Protein AF-A0A1I7U163-F1 (afdb_monomer)

Radius of gyration: 27.13 Å; Cα contacts (8 Å, |Δi|>4): 64; chains: 1; bounding box: 94×30×41 Å

Secondary structure (DSSP, 8-state):
-------------------------HHHHHHHHHHHHHHHHHHHHHHHHHHHHT-S-HHHHHHHHHTHHHHHHHHHHHHHT--SHHHHHHHHHHHHHHHHHHHHHHHT--

Foldseek 3Di:
DDDDDDDDVPPDDPPPPDDPPPPPDVFNVLQVVLLVLLVVLVVVLVVCLVVQCPDPQVVSNVLSCPCVVVLVVLVCCLVPPDDGNVSSVVSSVSSVVSVVVSVVVVVVRD

Mean predicted aligned error: 11.07 Å

Sequence (110 aa):
MFLSSLLSFLRKPRRHTGSKKKEAWPEIEMLQMERTMFYDVQKKYNDLVQSLMDSPNVRLNQLSMKYHTEAFHIIYIGCTRIQEYDDMVEQRHALNQILERIHEEASHVN

Organism: NCBI:txid1561998

pLDDT: mean 83.71, std 21.21, range [36.28, 98.5]

Solvent-accessible surface area (backbone atoms only — not comparable to full-atom values): 661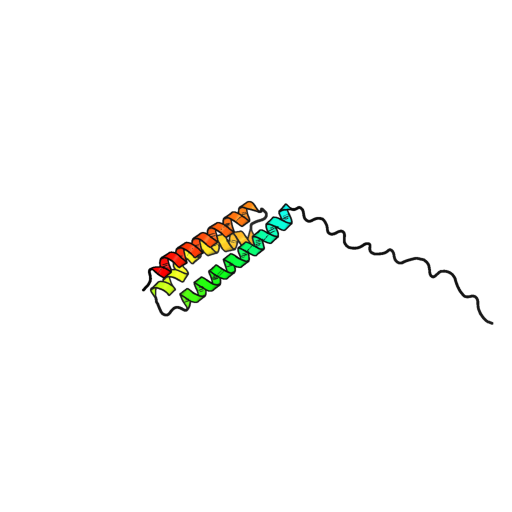8 Å² total; per-residue (Å²): 136,84,86,88,77,91,88,74,97,76,74,72,77,77,73,78,71,70,79,77,72,69,78,67,54,69,66,58,53,49,33,52,52,45,51,51,56,32,51,54,51,51,48,53,48,52,55,49,34,50,57,23,53,72,37,89,48,66,68,45,28,51,54,40,56,73,54,41,71,63,49,47,53,40,50,50,44,59,73,73,70,65,88,52,51,68,63,40,51,50,37,38,51,55,51,49,55,50,50,51,53,50,52,57,56,53,75,71,61,129

Structure (mmCIF, N/CA/C/O backbone):
data_AF-A0A1I7U163-F1
#
_entry.id   AF-A0A1I7U163-F1
#
loop_
_atom_site.group_PDB
_atom_site.id
_atom_site.type_symbol
_atom_site.label_atom_id
_atom_site.label_alt_id
_atom_site.label_comp_id
_atom_site.label_asym_id
_atom_site.label_entity_id
_atom_site.label_seq_id
_atom_site.pd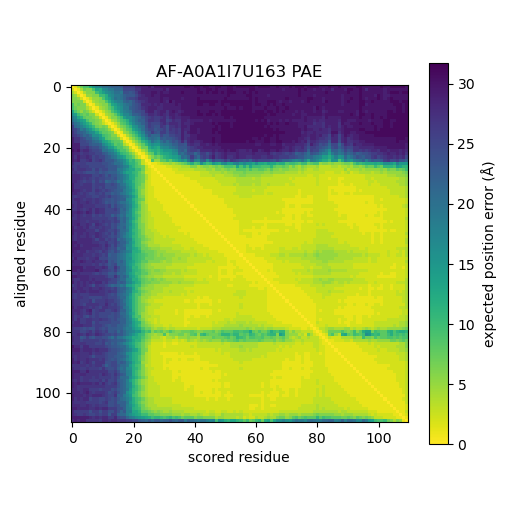bx_PDB_ins_code
_atom_site.Cartn_x
_atom_site.Cartn_y
_atom_site.Cartn_z
_atom_site.occupancy
_atom_site.B_iso_or_equiv
_atom_site.auth_seq_id
_atom_site.auth_comp_id
_atom_site.auth_asym_id
_atom_site.auth_atom_id
_atom_site.pdbx_PDB_model_num
ATOM 1 N N . MET A 1 1 ? 79.545 -21.075 -8.496 1.00 39.81 1 MET A N 1
ATOM 2 C CA . MET A 1 1 ? 79.528 -20.041 -9.557 1.00 39.81 1 MET A CA 1
ATOM 3 C C . MET A 1 1 ? 78.059 -19.723 -9.826 1.00 39.81 1 MET A C 1
ATOM 5 O O . MET A 1 1 ? 77.360 -20.602 -10.295 1.00 39.81 1 MET A O 1
ATOM 9 N N . PHE A 1 2 ? 77.454 -18.759 -9.130 1.00 39.66 2 PHE A N 1
ATOM 10 C CA . PHE A 1 2 ? 77.379 -17.316 -9.432 1.00 39.66 2 PHE A CA 1
ATOM 11 C C . PHE A 1 2 ? 76.733 -16.955 -10.788 1.00 39.66 2 PHE A C 1
ATOM 13 O O . PHE A 1 2 ? 77.360 -17.081 -11.829 1.00 39.66 2 PHE A O 1
ATOM 20 N N . LEU A 1 3 ? 75.488 -16.463 -10.668 1.00 43.84 3 LEU A N 1
ATOM 21 C CA . LEU A 1 3 ? 74.812 -15.355 -11.367 1.00 43.84 3 LEU A CA 1
ATOM 22 C C . LEU A 1 3 ? 74.819 -15.289 -12.906 1.00 43.84 3 LEU A C 1
ATOM 24 O O . LEU A 1 3 ? 75.785 -14.862 -13.524 1.00 43.84 3 LEU A O 1
ATOM 28 N N . SER A 1 4 ? 73.619 -15.398 -13.481 1.00 47.47 4 SER A N 1
ATOM 29 C CA . SER A 1 4 ? 73.098 -14.278 -14.276 1.00 47.47 4 SER A CA 1
ATOM 30 C C . SER A 1 4 ? 71.621 -14.044 -13.951 1.00 47.47 4 SER A C 1
ATOM 32 O O . SER A 1 4 ? 70.783 -14.941 -13.964 1.00 47.47 4 SER A O 1
ATOM 34 N N . SER A 1 5 ? 71.374 -12.812 -13.526 1.00 45.72 5 SER A N 1
ATOM 35 C CA . SER A 1 5 ? 70.105 -12.237 -13.111 1.00 45.72 5 SER A CA 1
ATOM 36 C C . SER A 1 5 ? 69.431 -11.549 -14.302 1.00 45.72 5 SER A C 1
ATOM 38 O O . SER A 1 5 ? 70.091 -11.259 -15.294 1.00 45.72 5 SER A O 1
ATOM 40 N N . LEU A 1 6 ? 68.162 -11.175 -14.108 1.00 47.50 6 LEU A N 1
ATOM 41 C CA . LEU A 1 6 ? 67.448 -10.114 -14.826 1.00 47.50 6 LEU A CA 1
ATOM 42 C C . LEU A 1 6 ? 67.198 -10.339 -16.331 1.00 47.50 6 LEU A C 1
ATOM 44 O O . LEU A 1 6 ? 68.061 -10.088 -17.160 1.00 47.50 6 LEU A O 1
ATOM 48 N N . LEU A 1 7 ? 65.948 -10.673 -16.682 1.00 51.16 7 LEU A N 1
ATOM 49 C CA . LEU A 1 7 ? 65.073 -9.879 -17.574 1.00 51.16 7 LEU A CA 1
ATOM 50 C C . LEU A 1 7 ? 63.903 -10.734 -18.093 1.00 51.16 7 LEU A C 1
ATOM 52 O O . LEU A 1 7 ? 63.897 -11.200 -19.229 1.00 51.16 7 LEU A O 1
ATOM 56 N N . SER A 1 8 ? 62.860 -10.918 -17.279 1.00 44.12 8 SER A N 1
ATOM 57 C CA . SER A 1 8 ? 61.484 -11.073 -17.809 1.00 44.12 8 SER A CA 1
ATOM 58 C C . SER A 1 8 ? 60.386 -10.687 -16.807 1.00 44.12 8 SER A C 1
ATOM 60 O O . SER A 1 8 ? 59.217 -11.021 -16.989 1.00 44.12 8 SER A O 1
ATOM 62 N N . PHE A 1 9 ? 60.726 -9.886 -15.790 1.00 48.72 9 PHE A N 1
ATOM 63 C CA . PHE A 1 9 ? 59.765 -9.044 -15.075 1.00 48.72 9 PHE A CA 1
ATOM 64 C C . PHE A 1 9 ? 59.318 -7.912 -16.011 1.00 48.72 9 PHE A C 1
ATOM 66 O O . PHE A 1 9 ? 59.764 -6.787 -15.862 1.00 48.72 9 PHE A O 1
ATOM 73 N N . LEU A 1 10 ? 58.515 -8.219 -17.037 1.00 46.06 10 LEU A N 1
ATOM 74 C CA . LEU A 1 10 ? 57.749 -7.246 -17.836 1.00 46.06 10 LEU A CA 1
ATOM 75 C C . LEU A 1 10 ? 56.804 -7.962 -18.822 1.00 46.06 10 LEU A C 1
ATOM 77 O O . LEU A 1 10 ? 56.750 -7.659 -20.010 1.00 46.06 10 LEU A O 1
ATOM 81 N N . ARG A 1 11 ? 55.964 -8.878 -18.333 1.00 36.28 11 ARG A N 1
ATOM 82 C CA . ARG A 1 11 ? 54.662 -9.099 -18.980 1.00 36.28 11 ARG A CA 1
ATOM 83 C C . ARG A 1 11 ? 53.590 -8.727 -17.975 1.00 36.28 11 ARG A C 1
ATOM 85 O O . ARG A 1 11 ? 53.135 -9.543 -17.185 1.00 36.28 11 ARG A O 1
ATOM 92 N N . LYS A 1 12 ? 53.296 -7.421 -17.967 1.00 42.03 12 LYS A N 1
ATOM 93 C CA . LYS A 1 12 ? 52.219 -6.784 -17.204 1.00 42.03 12 LYS A CA 1
ATOM 94 C C . LYS A 1 12 ? 51.011 -7.732 -17.156 1.00 42.03 12 LYS A C 1
ATOM 96 O O . LYS A 1 12 ? 50.566 -8.129 -18.239 1.00 42.03 12 LYS A O 1
ATOM 101 N N . PRO A 1 13 ? 50.436 -8.049 -15.979 1.00 38.81 13 PRO A N 1
ATOM 102 C CA . PRO A 1 13 ? 49.073 -8.545 -15.967 1.00 38.81 13 PRO A CA 1
ATOM 103 C C . PRO A 1 13 ? 48.258 -7.497 -16.720 1.00 38.81 13 PRO A C 1
ATOM 105 O O . PRO A 1 13 ? 48.354 -6.298 -16.428 1.00 38.81 13 PRO A O 1
ATOM 108 N N . ARG A 1 14 ? 47.555 -7.930 -17.775 1.00 37.78 14 ARG A N 1
ATOM 109 C CA . ARG A 1 14 ? 46.558 -7.090 -18.434 1.00 37.78 14 ARG A CA 1
ATOM 110 C C . ARG A 1 14 ? 45.721 -6.529 -17.303 1.00 37.78 14 ARG A C 1
ATOM 112 O O . ARG A 1 14 ? 45.066 -7.284 -16.593 1.00 37.78 14 ARG A O 1
ATOM 119 N N . ARG A 1 15 ? 45.822 -5.212 -17.116 1.00 41.59 15 ARG A N 1
ATOM 120 C CA . ARG A 1 15 ? 44.894 -4.446 -16.302 1.00 41.59 15 ARG A CA 1
ATOM 121 C C . ARG A 1 15 ? 43.523 -4.987 -16.681 1.00 41.59 15 ARG A C 1
ATOM 123 O O . ARG A 1 15 ? 43.147 -4.882 -17.851 1.00 41.59 15 ARG A O 1
ATOM 130 N N . HIS A 1 16 ? 42.831 -5.605 -15.727 1.00 40.06 16 HIS A N 1
ATOM 131 C CA . HIS A 1 16 ? 41.382 -5.615 -15.752 1.00 40.06 16 HIS A CA 1
ATOM 132 C C . HIS A 1 16 ? 41.015 -4.137 -15.760 1.00 40.06 16 HIS A C 1
ATOM 134 O O . HIS A 1 16 ? 40.996 -3.461 -14.736 1.00 40.06 16 HIS A O 1
ATOM 140 N N . THR A 1 17 ? 40.917 -3.604 -16.974 1.00 43.38 17 THR A N 1
ATOM 141 C CA . THR A 1 17 ? 40.314 -2.321 -17.246 1.00 43.38 17 THR A CA 1
ATOM 142 C C . THR A 1 17 ? 38.944 -2.431 -16.622 1.00 43.38 17 THR A C 1
ATOM 144 O O . THR A 1 17 ? 38.204 -3.383 -16.886 1.00 43.38 17 THR A O 1
ATOM 147 N N . GLY A 1 18 ? 38.725 -1.550 -15.648 1.00 41.00 18 GLY A N 1
ATOM 148 C CA . GLY A 1 18 ? 37.563 -1.575 -14.794 1.00 41.00 18 GLY A CA 1
ATOM 149 C C . GLY A 1 18 ? 36.312 -1.781 -15.625 1.00 41.00 18 GLY A C 1
ATOM 150 O O . GLY A 1 18 ? 36.166 -1.184 -16.691 1.00 41.00 18 GLY A O 1
ATOM 151 N N . SER A 1 19 ? 35.462 -2.679 -15.125 1.00 46.38 19 SER A N 1
ATOM 152 C CA . SER A 1 19 ? 34.022 -2.473 -15.058 1.00 46.38 19 SER A CA 1
ATOM 153 C C . SER A 1 19 ? 33.561 -1.386 -16.027 1.00 46.38 19 SER A C 1
ATOM 155 O O . SER A 1 19 ? 33.423 -0.220 -15.645 1.00 46.38 19 SER A O 1
ATOM 157 N N . LYS A 1 20 ? 33.307 -1.764 -17.284 1.00 46.59 20 LYS A N 1
ATOM 158 C CA . LYS A 1 20 ? 32.318 -1.026 -18.058 1.00 46.59 20 LYS A CA 1
ATOM 159 C C . LYS A 1 20 ? 31.043 -1.154 -17.234 1.00 46.59 20 LYS A C 1
ATOM 161 O O . LYS A 1 20 ? 30.390 -2.195 -17.291 1.00 46.59 20 LYS A O 1
ATOM 166 N N . LYS A 1 21 ? 30.740 -0.138 -16.415 1.00 49.69 21 LYS A N 1
ATOM 167 C CA . LYS A 1 21 ? 29.360 0.160 -16.051 1.00 49.69 21 LYS A CA 1
ATOM 168 C C . LYS A 1 21 ? 28.667 0.203 -17.404 1.00 49.69 21 LYS A C 1
ATOM 170 O O . LYS A 1 21 ? 28.913 1.119 -18.182 1.00 49.69 21 LYS A O 1
ATOM 175 N N . LYS A 1 22 ? 27.959 -0.874 -17.753 1.00 52.34 22 LYS A N 1
ATOM 176 C CA . LYS A 1 22 ? 26.936 -0.794 -18.785 1.00 52.34 22 LYS A CA 1
ATOM 177 C C . LYS A 1 22 ? 26.090 0.374 -18.311 1.00 52.34 22 LYS A C 1
ATOM 179 O O . LYS A 1 22 ? 25.577 0.285 -17.199 1.00 52.34 22 LYS A O 1
ATOM 184 N N . GLU A 1 23 ? 26.097 1.476 -19.053 1.00 53.69 23 GLU A N 1
ATOM 185 C CA . GLU A 1 23 ? 25.108 2.533 -18.885 1.00 53.69 23 GLU A CA 1
ATOM 186 C C . GLU A 1 23 ? 23.774 1.799 -18.810 1.00 53.69 23 GLU A C 1
ATOM 188 O O . GLU A 1 23 ? 23.356 1.156 -19.777 1.00 53.69 23 GLU A O 1
ATOM 193 N N . ALA A 1 24 ? 23.206 1.715 -17.608 1.00 58.12 24 ALA A N 1
ATOM 194 C CA . ALA A 1 24 ? 21.847 1.255 -17.488 1.00 58.12 24 ALA A CA 1
ATOM 195 C C . ALA A 1 24 ? 21.056 2.285 -18.290 1.00 58.12 24 ALA A C 1
ATOM 197 O O . ALA A 1 24 ? 21.230 3.489 -18.103 1.00 58.12 24 ALA A O 1
ATOM 198 N N . TRP A 1 25 ? 20.307 1.813 -19.284 1.00 66.25 25 TRP A N 1
ATOM 199 C CA . TRP A 1 25 ? 19.452 2.680 -20.081 1.00 66.25 25 TRP A CA 1
ATOM 200 C C . TRP A 1 25 ? 18.613 3.516 -19.104 1.00 66.25 25 TRP A C 1
ATOM 202 O O . TRP A 1 25 ? 18.134 2.928 -18.131 1.00 66.25 25 TRP A O 1
ATOM 212 N N . PRO A 1 26 ? 18.455 4.838 -19.305 1.00 81.38 26 PRO A N 1
ATOM 213 C CA . PRO A 1 26 ? 17.801 5.723 -18.333 1.00 81.38 26 PRO A CA 1
ATOM 214 C C . PRO A 1 26 ? 16.476 5.171 -17.784 1.00 81.38 26 PRO A C 1
ATOM 216 O O . PRO A 1 26 ? 16.180 5.294 -16.601 1.00 81.38 26 PRO A O 1
ATOM 219 N N . GLU A 1 27 ? 15.728 4.465 -18.627 1.00 80.25 27 GLU A N 1
ATOM 220 C CA . GLU A 1 27 ? 14.480 3.777 -18.299 1.00 80.25 27 GLU A CA 1
ATOM 221 C C . GLU A 1 27 ? 14.618 2.678 -17.225 1.00 80.25 27 GLU A C 1
ATOM 223 O O . GLU A 1 27 ? 13.773 2.565 -16.340 1.00 80.25 27 GLU A O 1
ATOM 228 N N . ILE A 1 28 ? 15.707 1.902 -17.234 1.00 87.12 28 ILE A N 1
ATOM 229 C CA . ILE A 1 28 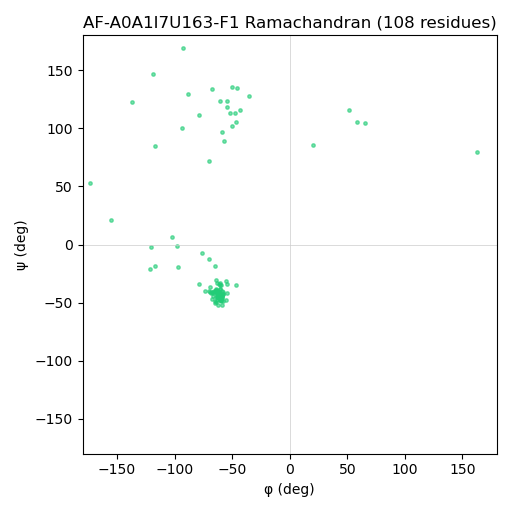? 15.974 0.867 -16.222 1.00 87.12 28 ILE A CA 1
ATOM 230 C C . ILE A 1 28 ? 16.256 1.514 -14.863 1.00 87.12 28 ILE A C 1
ATOM 232 O O . ILE A 1 28 ? 15.782 1.021 -13.839 1.00 87.12 28 ILE A O 1
ATOM 236 N N . GLU A 1 29 ? 17.019 2.610 -14.836 1.00 90.00 29 GLU A N 1
ATOM 237 C CA . GLU A 1 29 ? 17.296 3.348 -13.597 1.00 90.00 29 GLU A CA 1
ATOM 238 C C . GLU A 1 29 ? 16.019 3.991 -13.044 1.00 90.00 29 GLU A C 1
ATOM 240 O O . GLU A 1 29 ? 15.744 3.883 -11.848 1.00 90.00 29 GLU A O 1
ATOM 245 N N . MET A 1 30 ? 15.191 4.576 -13.917 1.00 92.88 30 MET A N 1
ATOM 246 C CA . MET A 1 30 ? 13.882 5.118 -13.546 1.00 92.88 30 MET A CA 1
ATOM 247 C C . MET A 1 30 ? 12.960 4.043 -12.972 1.00 92.88 30 MET A C 1
ATOM 249 O O . MET A 1 30 ? 12.375 4.246 -11.911 1.00 92.88 30 MET A O 1
ATOM 253 N N . LEU A 1 31 ? 12.876 2.875 -13.611 1.00 93.00 31 LEU A N 1
ATOM 254 C CA . LEU A 1 31 ? 12.083 1.755 -13.108 1.00 93.00 31 LEU A CA 1
ATOM 255 C C . LEU A 1 31 ? 12.578 1.263 -11.739 1.00 93.00 31 LEU A C 1
ATOM 257 O O . LEU A 1 31 ? 11.774 0.943 -10.864 1.00 93.00 31 LEU A O 1
ATOM 261 N N . GLN A 1 32 ? 13.894 1.192 -11.521 1.00 93.62 32 GLN A N 1
ATOM 262 C CA . GLN A 1 32 ? 14.455 0.804 -10.220 1.00 93.62 32 GLN A CA 1
ATOM 263 C C . GLN A 1 32 ? 14.155 1.834 -9.126 1.00 93.62 32 GLN A C 1
ATOM 265 O O . GLN A 1 32 ? 13.826 1.459 -7.995 1.00 93.62 32 GLN A O 1
ATOM 270 N N . MET A 1 33 ? 14.235 3.123 -9.459 1.00 95.25 33 MET A N 1
ATOM 271 C CA . MET A 1 33 ? 13.839 4.198 -8.555 1.00 95.25 33 MET A CA 1
ATOM 272 C C . MET A 1 33 ? 12.349 4.095 -8.211 1.00 95.25 33 MET A C 1
ATOM 274 O O . MET A 1 33 ? 11.988 4.132 -7.036 1.00 95.25 33 MET A O 1
ATOM 278 N N . GLU A 1 34 ? 11.496 3.863 -9.206 1.00 96.56 34 GLU A N 1
ATOM 279 C CA . GLU A 1 34 ? 10.052 3.740 -9.012 1.00 96.56 34 GLU A CA 1
ATOM 280 C C . GLU A 1 34 ? 9.681 2.525 -8.155 1.00 96.56 34 GLU A C 1
ATOM 282 O O . GLU A 1 34 ? 8.858 2.625 -7.247 1.00 96.56 34 GLU A O 1
ATOM 287 N N . ARG A 1 35 ? 10.355 1.386 -8.355 1.00 96.56 35 ARG A N 1
ATOM 288 C CA . ARG A 1 35 ? 10.221 0.211 -7.479 1.00 96.56 35 ARG A CA 1
ATOM 289 C C . ARG A 1 35 ? 10.581 0.533 -6.033 1.00 96.56 35 ARG A C 1
ATOM 291 O O . ARG A 1 35 ? 9.900 0.076 -5.121 1.00 96.56 35 ARG A O 1
ATOM 298 N N . THR A 1 36 ? 11.627 1.328 -5.819 1.00 97.06 36 THR A N 1
ATOM 299 C CA . THR A 1 36 ? 12.018 1.767 -4.472 1.00 97.06 36 THR A CA 1
ATOM 300 C C . THR A 1 36 ? 10.913 2.614 -3.842 1.00 97.06 36 THR A C 1
ATOM 302 O O . THR A 1 36 ? 10.472 2.318 -2.734 1.00 97.06 36 THR A O 1
ATOM 305 N N . MET A 1 37 ? 10.388 3.596 -4.580 1.00 98.06 37 MET A N 1
ATOM 306 C CA . MET A 1 37 ? 9.273 4.430 -4.119 1.00 98.06 37 MET A CA 1
ATOM 307 C C . MET A 1 37 ? 8.009 3.613 -3.830 1.00 98.06 37 MET A C 1
ATOM 309 O O . MET A 1 37 ? 7.292 3.888 -2.869 1.00 98.06 37 MET A O 1
ATOM 313 N N . PHE A 1 38 ? 7.722 2.599 -4.642 1.00 98.25 38 PHE A N 1
ATOM 314 C CA . PHE A 1 38 ? 6.616 1.684 -4.398 1.00 98.25 38 PHE A CA 1
ATOM 315 C C . PHE A 1 38 ? 6.802 0.885 -3.108 1.00 98.25 38 PHE A C 1
ATOM 317 O O . PHE A 1 38 ? 5.869 0.799 -2.312 1.00 98.25 38 PHE A O 1
ATOM 324 N N . TYR A 1 39 ? 7.998 0.341 -2.864 1.00 98.00 39 TYR A N 1
ATOM 325 C CA . TYR A 1 39 ? 8.280 -0.395 -1.631 1.00 98.00 39 TYR A CA 1
ATOM 326 C C . TYR A 1 39 ? 8.168 0.486 -0.384 1.00 98.00 39 TYR A C 1
ATOM 328 O O . TYR A 1 39 ? 7.691 0.017 0.650 1.00 98.00 39 TYR A O 1
ATOM 336 N N . ASP A 1 40 ? 8.510 1.771 -0.482 1.00 98.38 40 ASP A N 1
ATOM 337 C CA . ASP A 1 40 ? 8.275 2.724 0.604 1.00 98.38 40 ASP A CA 1
ATOM 338 C C . ASP A 1 40 ? 6.776 2.903 0.894 1.00 98.38 40 ASP A C 1
ATOM 340 O O . ASP A 1 40 ? 6.364 2.947 2.055 1.00 98.38 40 ASP A O 1
ATOM 344 N N . VAL A 1 41 ? 5.937 2.974 -0.144 1.00 98.38 41 VAL A N 1
ATOM 345 C CA . VAL A 1 41 ? 4.473 3.066 0.003 1.00 98.38 41 VAL A CA 1
ATOM 346 C C . VAL A 1 41 ? 3.889 1.761 0.546 1.00 98.38 41 VAL A C 1
ATOM 348 O O . VAL A 1 41 ? 3.051 1.797 1.446 1.00 98.38 41 VAL A O 1
ATOM 351 N N . GLN A 1 42 ? 4.373 0.607 0.082 1.00 98.38 42 GLN A N 1
ATOM 352 C CA . GLN A 1 42 ? 3.995 -0.699 0.621 1.00 98.38 42 GLN A CA 1
ATOM 353 C C . GLN A 1 42 ? 4.315 -0.804 2.111 1.00 98.38 42 GLN A C 1
ATOM 355 O O . GLN A 1 42 ? 3.482 -1.266 2.891 1.00 98.38 42 GLN A O 1
ATOM 360 N N . LYS A 1 43 ? 5.505 -0.358 2.522 1.00 98.38 43 LYS A N 1
ATOM 361 C CA . LYS A 1 43 ? 5.886 -0.343 3.933 1.00 98.38 43 LYS A CA 1
ATOM 362 C C . LYS A 1 43 ? 4.925 0.518 4.754 1.00 98.38 43 LYS A C 1
ATOM 364 O O . LYS A 1 43 ? 4.416 0.041 5.759 1.00 98.38 43 LYS A O 1
ATOM 369 N N . LYS A 1 44 ? 4.612 1.734 4.291 1.00 98.38 44 LYS A N 1
ATOM 370 C CA . LYS A 1 44 ? 3.638 2.620 4.956 1.00 98.38 44 LYS A CA 1
ATOM 371 C C . LYS A 1 44 ? 2.259 1.974 5.089 1.00 98.38 44 LYS A C 1
ATOM 373 O O . LYS A 1 44 ? 1.642 2.085 6.142 1.00 98.38 44 LYS A O 1
ATOM 378 N N . TYR A 1 45 ? 1.788 1.292 4.044 1.00 98.25 45 TYR A N 1
ATOM 379 C CA . TYR A 1 45 ? 0.532 0.542 4.085 1.00 98.25 45 TYR A CA 1
ATOM 380 C C . TYR A 1 45 ? 0.560 -0.554 5.153 1.00 98.25 45 TYR A C 1
ATOM 382 O O . TYR A 1 45 ? -0.351 -0.623 5.975 1.00 98.25 45 TYR A O 1
ATOM 390 N N . ASN A 1 46 ? 1.620 -1.363 5.191 1.00 97.75 46 ASN A N 1
ATOM 391 C CA . ASN A 1 46 ? 1.761 -2.424 6.187 1.00 97.75 46 ASN A CA 1
ATOM 392 C C . ASN A 1 46 ? 1.814 -1.864 7.616 1.00 97.75 46 ASN A C 1
ATOM 394 O O . ASN A 1 46 ? 1.125 -2.380 8.494 1.00 97.75 46 ASN A O 1
ATOM 398 N N . ASP A 1 47 ? 2.584 -0.795 7.836 1.00 98.19 47 ASP A N 1
ATOM 399 C CA . ASP A 1 47 ? 2.702 -0.135 9.140 1.00 98.19 47 ASP A CA 1
ATOM 400 C C . ASP A 1 47 ? 1.337 0.415 9.605 1.00 98.19 47 ASP A C 1
ATOM 402 O O . ASP A 1 47 ? 0.952 0.239 10.763 1.00 98.19 47 ASP A O 1
ATOM 406 N N . LEU A 1 48 ? 0.565 1.027 8.695 1.00 97.38 48 LEU A N 1
ATOM 407 C CA . LEU A 1 48 ? -0.782 1.526 8.983 1.00 97.38 48 LEU A CA 1
ATOM 408 C C . LEU A 1 48 ? -1.749 0.391 9.331 1.00 97.38 48 LEU A C 1
ATOM 410 O O . LEU A 1 48 ? -2.445 0.470 10.342 1.00 97.38 48 LEU A O 1
ATOM 414 N N . VAL A 1 49 ? -1.796 -0.665 8.516 1.00 97.06 49 VAL A N 1
ATOM 415 C CA . VAL A 1 49 ? -2.674 -1.819 8.758 1.00 97.06 49 VAL A CA 1
ATOM 416 C C . VAL A 1 49 ? -2.350 -2.465 10.098 1.00 97.06 49 VAL A C 1
ATOM 418 O O . VAL A 1 49 ? -3.270 -2.712 10.874 1.00 97.06 49 VAL A O 1
ATOM 421 N N . GLN A 1 50 ? -1.068 -2.662 10.413 1.00 97.31 50 GLN A N 1
ATOM 422 C CA . GLN A 1 50 ? -0.647 -3.208 11.702 1.00 97.31 50 GLN A CA 1
ATOM 423 C C . GLN A 1 50 ? -1.115 -2.317 12.861 1.00 97.31 50 GLN A C 1
ATOM 425 O O . GLN A 1 50 ? -1.742 -2.806 13.797 1.00 97.31 50 GLN A O 1
ATOM 430 N N . SER A 1 51 ? -0.916 -0.997 12.764 1.00 96.88 51 SER A N 1
ATOM 431 C CA . SER A 1 51 ? -1.390 -0.054 13.784 1.00 96.88 51 SER A CA 1
ATOM 432 C C . SER A 1 51 ? -2.911 -0.082 13.969 1.00 96.88 51 SER A C 1
ATOM 434 O O . SER A 1 51 ? -3.392 0.125 15.084 1.00 96.88 51 SER A O 1
ATOM 436 N N . LEU A 1 52 ? -3.677 -0.293 12.897 1.00 96.62 52 LEU A N 1
ATOM 437 C CA . LEU A 1 52 ? -5.134 -0.402 12.963 1.00 96.62 52 LEU A CA 1
ATOM 438 C C . LEU A 1 52 ? -5.576 -1.737 13.568 1.00 96.62 52 LEU A C 1
ATOM 440 O O . LEU A 1 52 ? -6.508 -1.755 14.370 1.00 96.62 52 LEU A O 1
ATOM 444 N N . MET A 1 53 ? -4.901 -2.835 13.224 1.00 96.12 53 MET A N 1
ATOM 445 C CA . MET A 1 53 ? -5.141 -4.154 13.813 1.00 96.12 53 MET A CA 1
ATOM 446 C C . MET A 1 53 ? -4.875 -4.156 15.320 1.00 96.12 53 MET A C 1
ATOM 448 O O . MET A 1 53 ? -5.670 -4.715 16.074 1.00 96.12 53 MET A O 1
ATOM 452 N N . ASP A 1 54 ? -3.809 -3.488 15.757 1.00 96.06 54 ASP A N 1
ATOM 453 C CA . ASP A 1 54 ? -3.423 -3.399 17.169 1.00 96.06 54 ASP A CA 1
ATOM 454 C C . ASP A 1 54 ? -4.302 -2.423 17.975 1.00 96.06 54 ASP A C 1
ATOM 456 O O . ASP A 1 54 ? -4.202 -2.349 19.203 1.00 96.06 54 ASP A O 1
ATOM 460 N N . SER A 1 55 ? -5.181 -1.669 17.307 1.00 94.81 55 SER A N 1
ATOM 461 C CA . SER A 1 55 ? -6.082 -0.731 17.969 1.00 94.81 55 SER A CA 1
ATOM 462 C C . SER A 1 55 ? -7.132 -1.462 18.817 1.00 94.81 55 SER A C 1
ATOM 464 O O . SER A 1 55 ? -7.807 -2.368 18.322 1.00 94.81 55 SER A O 1
ATOM 466 N N . PRO A 1 56 ? -7.380 -1.025 20.067 1.00 94.94 56 PRO A N 1
ATOM 467 C CA . PRO A 1 56 ? -8.478 -1.553 20.874 1.00 94.94 56 PRO A CA 1
ATOM 468 C C . PRO A 1 56 ? -9.860 -1.125 20.343 1.00 94.94 56 PRO A C 1
ATOM 470 O O . PRO A 1 56 ? -10.880 -1.665 20.773 1.00 94.94 56 PRO A O 1
ATOM 473 N N . ASN A 1 57 ? -9.925 -0.153 19.421 1.00 95.69 57 ASN A N 1
ATOM 474 C CA . ASN A 1 57 ? -11.174 0.257 18.789 1.00 95.69 57 ASN A CA 1
ATOM 475 C C . ASN A 1 57 ? -11.552 -0.743 17.685 1.00 95.69 57 ASN A C 1
ATOM 477 O O . ASN A 1 57 ? -10.929 -0.789 16.624 1.00 95.69 57 ASN A O 1
ATOM 481 N N . VAL A 1 58 ? -12.626 -1.503 17.914 1.00 95.56 58 VAL A N 1
ATOM 482 C CA . VAL A 1 58 ? -13.114 -2.545 16.994 1.00 95.56 58 VAL A CA 1
ATOM 483 C C . VAL A 1 58 ? -13.365 -2.010 15.581 1.00 95.56 58 VAL A C 1
ATOM 485 O O . VAL A 1 58 ? -13.131 -2.728 14.613 1.00 95.56 58 VAL A O 1
ATOM 488 N N . ARG A 1 59 ? -13.801 -0.752 15.430 1.00 96.19 59 ARG A N 1
ATOM 489 C CA . ARG A 1 59 ? -14.033 -0.159 14.103 1.00 96.19 59 ARG A CA 1
ATOM 490 C C . ARG A 1 59 ? -12.727 0.084 13.351 1.00 96.19 59 ARG A C 1
ATOM 492 O O . ARG A 1 59 ? -12.672 -0.185 12.156 1.00 96.19 59 ARG A O 1
ATOM 499 N N . LEU A 1 60 ? -11.678 0.536 14.041 1.00 96.06 60 LEU A N 1
ATOM 500 C CA . LEU A 1 60 ? -10.344 0.683 13.447 1.00 96.06 60 LEU A CA 1
ATOM 501 C C . LEU A 1 60 ? -9.746 -0.684 13.095 1.00 96.06 60 LEU A C 1
ATOM 503 O O . LEU A 1 60 ? -9.221 -0.855 11.996 1.00 96.06 60 LEU A O 1
ATOM 507 N N . ASN A 1 61 ? -9.917 -1.683 13.964 1.00 94.94 61 ASN A N 1
ATOM 508 C CA . ASN A 1 61 ? -9.500 -3.053 13.671 1.00 94.94 61 ASN A CA 1
ATOM 509 C C . ASN A 1 61 ? -10.218 -3.610 12.426 1.00 94.94 61 ASN A C 1
ATOM 511 O O . ASN A 1 61 ? -9.572 -4.151 11.535 1.00 94.94 61 ASN A O 1
ATOM 515 N N . GLN A 1 62 ? -11.530 -3.402 12.288 1.00 95.44 62 GLN A N 1
ATOM 516 C CA . GLN A 1 62 ? -12.275 -3.801 11.086 1.00 95.44 62 GLN A CA 1
ATOM 517 C C . GLN A 1 62 ? -11.823 -3.043 9.830 1.00 95.44 62 GLN A C 1
ATOM 519 O O . GLN A 1 62 ? -11.715 -3.641 8.756 1.00 95.44 62 GLN A O 1
ATOM 524 N N . LEU A 1 63 ? -11.521 -1.747 9.956 1.00 95.56 63 LEU A N 1
ATOM 525 C CA . LEU A 1 63 ? -11.023 -0.925 8.852 1.00 95.56 63 LEU A CA 1
ATOM 526 C C . LEU A 1 63 ? -9.702 -1.464 8.283 1.00 95.56 63 LEU A C 1
ATOM 528 O O . LEU A 1 63 ? -9.519 -1.431 7.067 1.00 95.56 63 LEU A O 1
ATOM 532 N N . SER A 1 64 ? -8.834 -2.036 9.126 1.00 92.88 64 SER A N 1
ATOM 533 C CA . SER A 1 64 ? -7.566 -2.650 8.693 1.00 92.88 64 SER A CA 1
ATOM 534 C C . SER A 1 64 ? -7.747 -3.732 7.616 1.00 92.88 64 SER A C 1
ATOM 536 O O . SER A 1 64 ? -6.905 -3.884 6.731 1.00 92.88 64 SER A O 1
ATOM 538 N N . MET A 1 65 ? -8.882 -4.439 7.639 1.00 94.69 65 MET A N 1
ATOM 539 C CA . MET A 1 65 ? -9.177 -5.538 6.718 1.00 94.69 65 MET A CA 1
ATOM 540 C C . MET A 1 65 ? -10.025 -5.116 5.516 1.00 94.69 65 MET A C 1
ATOM 542 O O . MET A 1 65 ? -10.029 -5.816 4.503 1.00 94.69 65 MET A O 1
ATOM 546 N N . LYS A 1 66 ? -10.721 -3.974 5.594 1.00 97.00 66 LYS A N 1
ATOM 547 C CA . LYS A 1 66 ? -11.695 -3.521 4.584 1.00 97.00 66 LYS A CA 1
ATOM 548 C C . LYS A 1 66 ? -11.105 -3.455 3.171 1.00 97.00 66 LYS A C 1
ATOM 550 O O . LYS A 1 66 ? -11.750 -3.880 2.218 1.00 97.00 66 LYS A O 1
ATOM 555 N N . TYR A 1 67 ? -9.875 -2.955 3.053 1.00 96.00 67 TYR A N 1
ATOM 556 C CA . TYR A 1 67 ? -9.178 -2.751 1.777 1.00 96.00 67 TYR A CA 1
ATOM 557 C C . TYR A 1 67 ? -8.120 -3.817 1.471 1.00 96.00 67 TYR A C 1
ATOM 559 O O . TYR A 1 67 ? -7.381 -3.693 0.495 1.00 96.00 67 TYR A O 1
ATOM 567 N N . HIS A 1 68 ? -8.025 -4.867 2.293 1.00 95.06 68 HIS A N 1
ATOM 568 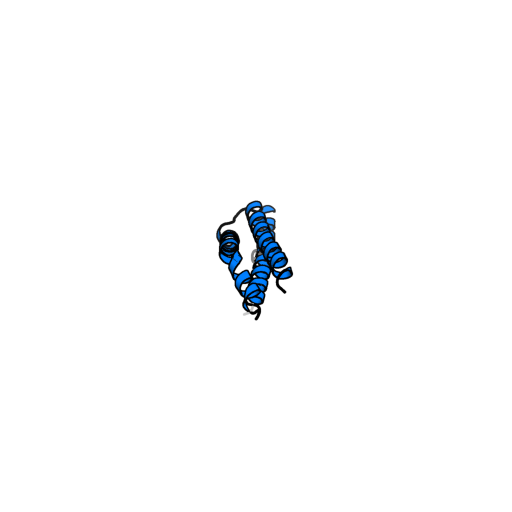C CA . HIS A 1 68 ? -6.921 -5.823 2.229 1.00 95.06 68 HIS A CA 1
ATOM 569 C C . HIS A 1 68 ? -6.814 -6.527 0.871 1.00 95.06 68 HIS A C 1
AT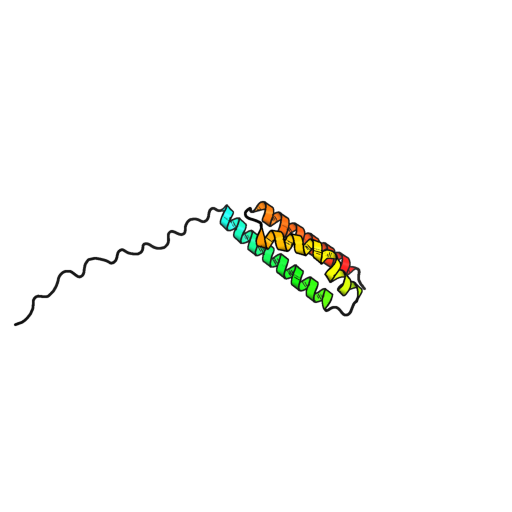OM 571 O O . HIS A 1 68 ? -5.728 -6.605 0.308 1.00 95.06 68 HIS A O 1
ATOM 577 N N . THR A 1 69 ? -7.928 -7.003 0.307 1.00 96.81 69 THR A N 1
ATOM 578 C CA . THR A 1 69 ? -7.919 -7.696 -0.993 1.00 96.81 69 THR A CA 1
ATOM 579 C C . THR A 1 69 ? -7.483 -6.782 -2.140 1.00 96.81 69 THR A C 1
ATOM 581 O O . THR A 1 69 ? -6.723 -7.208 -3.007 1.00 96.81 69 THR A O 1
ATOM 584 N N . GLU A 1 70 ? -7.941 -5.528 -2.142 1.00 97.50 70 GLU A N 1
ATOM 585 C CA . GLU A 1 70 ? -7.570 -4.536 -3.157 1.00 97.50 70 GLU A CA 1
ATOM 586 C C . GLU A 1 70 ? -6.068 -4.221 -3.074 1.00 97.50 70 GLU A C 1
ATOM 588 O O . GLU A 1 70 ? -5.345 -4.349 -4.063 1.00 97.50 70 GLU A O 1
ATOM 593 N N . ALA A 1 71 ? -5.578 -3.921 -1.867 1.00 97.50 71 ALA A N 1
ATOM 594 C CA . ALA A 1 71 ? -4.165 -3.650 -1.623 1.00 97.50 71 ALA A CA 1
ATOM 595 C C . ALA A 1 71 ? -3.279 -4.860 -1.939 1.00 97.50 71 ALA A C 1
ATOM 597 O O . ALA A 1 71 ? -2.216 -4.703 -2.535 1.00 97.50 71 ALA A O 1
ATOM 598 N N . PHE A 1 72 ? -3.720 -6.073 -1.592 1.00 96.94 72 PHE A N 1
ATOM 599 C CA . PHE A 1 72 ? -2.991 -7.303 -1.887 1.00 96.94 72 PHE A CA 1
ATOM 600 C C . PHE A 1 72 ? -2.767 -7.480 -3.390 1.00 96.94 72 PHE A C 1
ATOM 602 O O . PHE A 1 72 ? -1.652 -7.799 -3.798 1.00 96.94 72 PHE A O 1
ATOM 609 N N . HIS A 1 73 ? -3.785 -7.244 -4.225 1.00 97.62 73 HIS A N 1
ATOM 610 C CA . HIS A 1 73 ? -3.627 -7.343 -5.676 1.00 97.62 73 HIS A CA 1
ATOM 611 C C . HIS A 1 73 ? -2.618 -6.327 -6.220 1.00 97.62 73 HIS A C 1
ATOM 613 O O . HIS A 1 73 ? -1.738 -6.714 -6.989 1.00 97.62 73 HIS A O 1
ATOM 619 N N . ILE A 1 74 ? -2.698 -5.070 -5.779 1.00 97.88 74 ILE A N 1
ATOM 620 C CA . ILE A 1 74 ? -1.761 -4.009 -6.179 1.00 97.88 74 ILE A CA 1
ATOM 621 C C . ILE A 1 74 ? -0.330 -4.370 -5.763 1.00 97.88 74 ILE A C 1
ATOM 623 O O . ILE A 1 74 ? 0.594 -4.334 -6.577 1.00 97.88 74 ILE A O 1
ATOM 627 N N . ILE A 1 75 ? -0.149 -4.791 -4.507 1.00 97.44 75 ILE A N 1
ATOM 628 C CA . ILE A 1 75 ? 1.146 -5.217 -3.965 1.00 97.44 75 ILE A CA 1
ATOM 629 C C . ILE A 1 75 ? 1.702 -6.394 -4.764 1.00 97.44 75 ILE A C 1
ATOM 631 O O . ILE A 1 75 ? 2.861 -6.373 -5.178 1.00 97.44 75 ILE A O 1
ATOM 635 N N . TYR A 1 76 ? 0.880 -7.408 -5.022 1.00 96.62 76 TYR A N 1
ATOM 636 C CA . TYR A 1 76 ? 1.291 -8.594 -5.758 1.00 96.62 76 TYR A CA 1
ATOM 637 C C . TYR A 1 76 ? 1.732 -8.263 -7.192 1.00 96.62 76 TYR A C 1
ATOM 639 O O . TYR A 1 76 ? 2.796 -8.720 -7.620 1.00 96.62 76 TYR A O 1
ATOM 647 N N . ILE A 1 77 ? 0.968 -7.441 -7.919 1.00 95.06 77 ILE A N 1
ATOM 648 C CA . ILE A 1 77 ? 1.327 -6.998 -9.273 1.00 95.06 77 ILE A CA 1
ATOM 649 C C . ILE A 1 77 ? 2.631 -6.190 -9.234 1.00 95.06 77 ILE A C 1
ATOM 651 O O . ILE A 1 77 ? 3.583 -6.551 -9.933 1.00 95.06 77 ILE A O 1
ATOM 655 N N . GLY A 1 78 ? 2.714 -5.176 -8.366 1.00 93.75 78 GLY A N 1
ATOM 656 C CA . GLY A 1 78 ? 3.885 -4.304 -8.238 1.00 93.75 78 GLY A CA 1
ATOM 657 C C . GLY A 1 78 ? 5.170 -5.034 -7.842 1.00 93.75 78 GLY A C 1
ATOM 658 O O . GLY A 1 78 ? 6.251 -4.702 -8.325 1.00 93.75 78 GLY A O 1
ATOM 659 N N . CYS A 1 79 ? 5.074 -6.091 -7.031 1.00 93.00 79 CYS A N 1
ATOM 660 C CA . CYS A 1 79 ? 6.243 -6.879 -6.639 1.00 93.00 79 CYS A CA 1
ATOM 661 C C . CYS A 1 79 ? 6.704 -7.861 -7.725 1.00 93.00 79 CYS A C 1
ATOM 663 O O . CYS A 1 79 ? 7.898 -8.150 -7.816 1.00 93.00 79 CYS A O 1
ATOM 665 N N . THR A 1 80 ? 5.781 -8.425 -8.514 1.00 89.06 80 THR A N 1
ATOM 666 C CA . THR A 1 80 ? 6.072 -9.659 -9.271 1.00 89.06 80 THR A CA 1
ATOM 667 C C . THR A 1 80 ? 5.913 -9.566 -10.782 1.00 89.06 80 THR A C 1
ATOM 669 O O . THR A 1 80 ? 6.497 -10.391 -11.482 1.00 89.06 80 THR A O 1
ATOM 672 N N . ARG A 1 81 ? 5.149 -8.600 -11.309 1.00 81.31 81 ARG A N 1
ATOM 673 C CA . ARG A 1 81 ? 4.721 -8.626 -12.721 1.00 81.31 81 ARG A CA 1
ATOM 674 C C . ARG A 1 81 ? 5.225 -7.470 -13.575 1.00 81.31 81 ARG A C 1
ATOM 676 O O . ARG A 1 81 ? 5.237 -7.608 -14.791 1.00 81.31 81 ARG A O 1
ATOM 683 N N . ILE A 1 82 ? 5.664 -6.371 -12.969 1.00 86.62 82 ILE A N 1
ATOM 684 C CA . ILE A 1 82 ? 5.921 -5.130 -13.707 1.00 86.62 82 ILE A CA 1
ATOM 685 C C . ILE A 1 82 ? 7.345 -5.055 -14.250 1.00 86.62 82 ILE A C 1
ATOM 687 O O . ILE A 1 82 ? 8.312 -5.233 -13.510 1.00 86.62 82 ILE A O 1
ATOM 691 N N . GLN A 1 83 ? 7.478 -4.747 -15.537 1.00 86.00 83 GLN A N 1
ATOM 692 C CA . GLN A 1 83 ? 8.763 -4.507 -16.205 1.00 86.00 83 GLN A CA 1
ATOM 693 C C . GLN A 1 83 ? 8.857 -3.108 -16.827 1.00 86.00 83 GLN A C 1
ATOM 695 O O . GLN A 1 83 ? 9.915 -2.757 -17.339 1.00 86.00 83 GLN A O 1
ATOM 700 N N . GLU A 1 84 ? 7.790 -2.314 -16.732 1.00 88.88 84 GLU A N 1
ATOM 701 C CA . GLU A 1 84 ? 7.653 -0.996 -17.351 1.00 88.88 84 GLU A CA 1
ATOM 702 C C . GLU A 1 84 ? 7.466 0.085 -16.277 1.00 88.88 84 GLU A C 1
ATOM 704 O O . GLU A 1 84 ? 6.910 -0.173 -15.206 1.00 88.88 84 GLU A O 1
ATOM 709 N N . TYR A 1 85 ? 7.986 1.289 -16.531 1.00 89.81 85 TYR A N 1
ATOM 710 C CA . TYR A 1 85 ? 7.954 2.395 -15.567 1.00 89.81 85 TYR A CA 1
ATOM 711 C C . TYR A 1 85 ? 6.521 2.862 -15.273 1.00 89.81 85 TYR A C 1
ATOM 713 O O . TYR A 1 85 ? 6.151 2.960 -14.103 1.00 89.81 85 TYR A O 1
ATOM 721 N N . ASP A 1 86 ? 5.714 3.094 -16.310 1.00 92.44 86 ASP A N 1
ATOM 722 C CA . ASP A 1 86 ? 4.361 3.649 -16.172 1.00 92.44 86 ASP A CA 1
ATOM 723 C C . ASP A 1 86 ? 3.430 2.720 -15.380 1.00 92.44 86 ASP A C 1
ATOM 725 O O . ASP A 1 86 ? 2.728 3.170 -14.473 1.00 92.44 86 ASP A O 1
ATOM 729 N N . ASP A 1 87 ? 3.508 1.410 -15.624 1.00 93.94 87 ASP A N 1
ATOM 730 C CA . ASP A 1 87 ? 2.787 0.405 -14.839 1.00 93.94 87 ASP A CA 1
ATOM 731 C C . ASP A 1 87 ? 3.169 0.482 -13.350 1.00 93.94 87 ASP A C 1
ATOM 733 O O . ASP A 1 87 ? 2.324 0.358 -12.459 1.00 93.94 87 ASP A O 1
ATOM 737 N N . MET A 1 88 ? 4.460 0.679 -13.050 1.00 95.75 88 MET A N 1
ATOM 738 C CA . MET A 1 88 ? 4.952 0.751 -11.671 1.00 95.75 88 MET A CA 1
ATOM 739 C C . MET A 1 88 ? 4.429 2.006 -10.961 1.00 95.75 88 MET A C 1
ATOM 741 O O . MET A 1 88 ? 4.016 1.937 -9.797 1.00 95.75 88 MET A O 1
ATOM 745 N N . VAL A 1 89 ? 4.406 3.130 -11.685 1.00 96.62 89 VAL A N 1
ATOM 746 C CA . VAL A 1 89 ? 3.811 4.398 -11.251 1.00 96.62 89 VAL A CA 1
ATOM 747 C C . VAL A 1 89 ? 2.328 4.208 -10.935 1.00 96.62 89 VAL A C 1
ATOM 749 O O . VAL A 1 89 ? 1.875 4.627 -9.866 1.00 96.62 89 VAL A O 1
ATOM 752 N N . GLU A 1 90 ? 1.579 3.524 -11.804 1.00 97.31 90 GLU A N 1
ATOM 753 C CA . GLU A 1 90 ? 0.157 3.234 -11.597 1.00 97.31 90 GLU A CA 1
ATOM 754 C C . GLU A 1 90 ? -0.076 2.455 -10.295 1.00 97.31 90 GLU A C 1
ATOM 756 O O . GLU A 1 90 ? -0.882 2.876 -9.461 1.00 97.31 90 GLU A O 1
ATOM 761 N N . GLN A 1 91 ? 0.678 1.375 -10.054 1.00 98.00 91 GLN A N 1
ATOM 762 C CA . GLN A 1 91 ? 0.523 0.594 -8.820 1.00 98.00 91 GLN A CA 1
ATOM 763 C C . GLN A 1 91 ? 0.889 1.402 -7.571 1.00 98.00 91 GLN A C 1
ATOM 765 O O . GLN A 1 91 ? 0.214 1.292 -6.543 1.00 98.00 91 GLN A O 1
ATOM 770 N N . ARG A 1 92 ? 1.928 2.250 -7.635 1.00 98.19 92 ARG A N 1
ATOM 771 C CA . ARG A 1 92 ? 2.273 3.140 -6.515 1.00 98.19 92 ARG A CA 1
ATOM 772 C C . ARG A 1 92 ? 1.149 4.130 -6.228 1.00 98.19 92 ARG A C 1
ATOM 774 O O . ARG A 1 92 ? 0.842 4.374 -5.059 1.00 98.19 92 ARG A O 1
ATOM 781 N N . HIS A 1 93 ? 0.545 4.720 -7.255 1.00 98.38 93 HIS A N 1
ATOM 782 C CA . HIS A 1 93 ? -0.571 5.646 -7.074 1.00 98.38 93 HIS A CA 1
ATOM 783 C C . HIS A 1 93 ? -1.811 4.947 -6.520 1.00 98.38 93 HIS A C 1
ATOM 785 O O . HIS A 1 93 ? -2.386 5.442 -5.552 1.00 98.38 93 HIS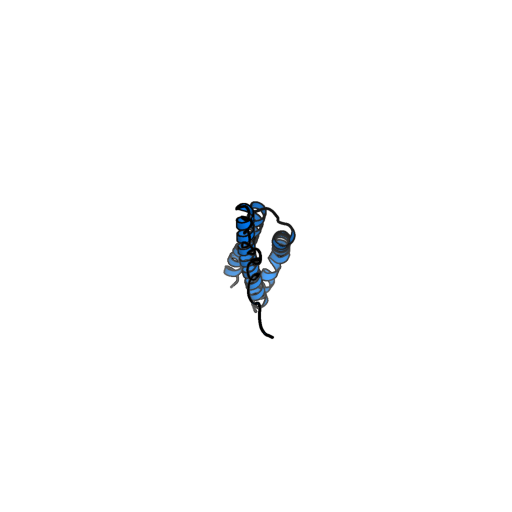 A 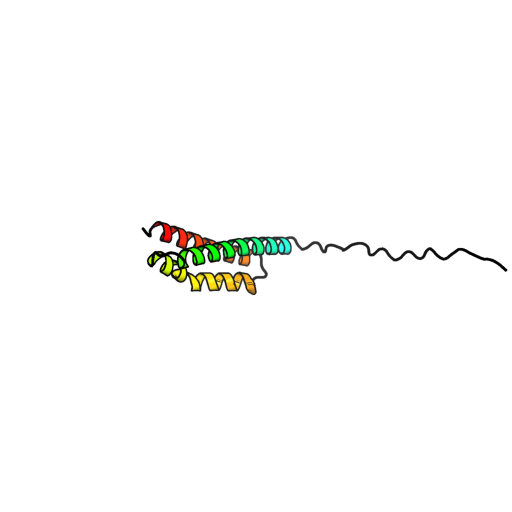O 1
ATOM 791 N N . ALA A 1 94 ? -2.166 3.776 -7.047 1.00 98.25 94 ALA A N 1
ATOM 792 C CA . ALA A 1 94 ? -3.293 2.991 -6.554 1.00 98.25 94 ALA A CA 1
ATOM 793 C C . ALA A 1 94 ? -3.137 2.636 -5.062 1.00 98.25 94 ALA A C 1
ATOM 795 O O . ALA A 1 94 ? -4.076 2.790 -4.279 1.00 98.25 94 ALA A O 1
ATOM 796 N N . LEU A 1 95 ? -1.932 2.241 -4.627 1.00 98.50 95 LEU A N 1
ATOM 797 C CA . LEU A 1 95 ? -1.687 1.932 -3.215 1.00 98.50 95 LEU A CA 1
ATOM 798 C C . LEU A 1 95 ? -1.737 3.178 -2.314 1.00 98.50 95 LEU A C 1
ATOM 800 O O . LEU A 1 95 ? -2.255 3.106 -1.199 1.00 98.50 95 LEU A O 1
ATOM 804 N N . ASN A 1 96 ? -1.263 4.334 -2.793 1.00 98.44 96 ASN A N 1
ATOM 805 C CA . ASN A 1 96 ? -1.416 5.598 -2.060 1.00 98.44 96 ASN A CA 1
ATOM 806 C C . ASN A 1 96 ? -2.887 6.005 -1.906 1.00 98.44 96 ASN A C 1
ATOM 808 O O . ASN A 1 96 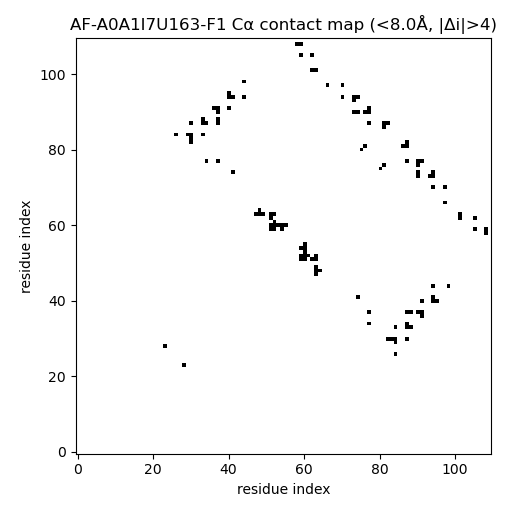? -3.282 6.434 -0.829 1.00 98.44 96 ASN A O 1
ATOM 812 N N . GLN A 1 97 ? -3.722 5.802 -2.926 1.00 98.44 97 GLN A N 1
ATOM 813 C CA . GLN A 1 97 ? -5.160 6.075 -2.817 1.00 98.44 97 GLN A CA 1
ATOM 814 C C . GLN A 1 97 ? -5.850 5.176 -1.780 1.00 98.44 97 GLN A C 1
ATOM 816 O O . GLN A 1 97 ? -6.834 5.581 -1.162 1.00 98.44 97 GLN A O 1
ATOM 821 N N . ILE A 1 98 ? -5.368 3.945 -1.571 1.00 98.19 98 ILE A N 1
ATOM 822 C CA . ILE A 1 98 ? -5.846 3.099 -0.467 1.00 98.19 98 ILE A CA 1
ATOM 823 C C . ILE A 1 98 ? -5.435 3.694 0.884 1.00 98.19 98 ILE A C 1
ATOM 825 O O . ILE A 1 98 ? -6.276 3.796 1.774 1.00 98.19 98 ILE A O 1
ATOM 829 N N . LEU A 1 99 ? -4.172 4.105 1.038 1.00 98.06 99 LEU A N 1
ATOM 830 C CA . LEU A 1 99 ? -3.689 4.762 2.260 1.00 98.06 99 LEU A CA 1
ATOM 831 C C . LEU A 1 99 ? -4.528 5.997 2.610 1.00 98.06 99 LEU A C 1
ATOM 833 O O . LEU A 1 99 ? -4.966 6.139 3.749 1.00 98.06 99 LEU A O 1
ATOM 837 N N . GLU A 1 100 ? -4.781 6.863 1.629 1.00 97.75 100 GLU A N 1
ATOM 838 C CA . GLU A 1 100 ? -5.580 8.080 1.796 1.00 97.75 100 GLU A CA 1
ATOM 839 C C . GLU A 1 100 ? -7.009 7.762 2.250 1.00 97.75 100 GLU 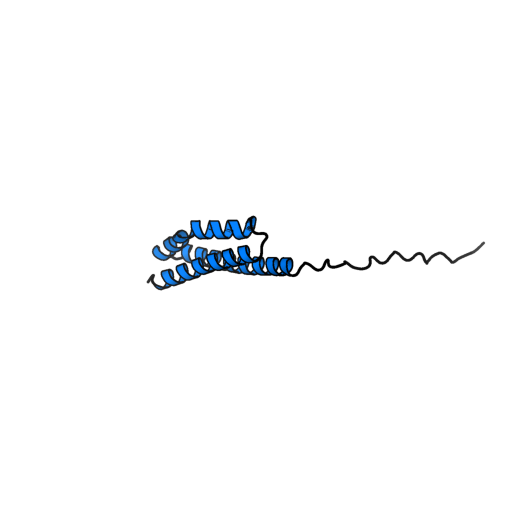A C 1
ATOM 841 O O . GLU A 1 100 ? -7.461 8.316 3.251 1.00 97.75 100 GLU A O 1
ATOM 846 N N . ARG A 1 101 ? -7.681 6.798 1.600 1.00 97.75 101 ARG A N 1
ATOM 847 C CA . ARG A 1 101 ? -9.025 6.340 1.998 1.00 97.75 101 ARG A CA 1
ATOM 848 C C . ARG A 1 101 ? -9.063 5.807 3.430 1.00 97.75 101 ARG A C 1
ATOM 850 O O . ARG A 1 101 ? -9.989 6.110 4.178 1.00 97.75 101 ARG A O 1
ATOM 857 N N . ILE A 1 102 ? -8.063 5.016 3.826 1.00 97.31 102 ILE A N 1
ATOM 858 C CA . ILE A 1 102 ? -7.974 4.490 5.194 1.00 97.31 102 ILE A CA 1
ATOM 859 C C . ILE A 1 102 ? -7.791 5.632 6.196 1.00 97.31 102 ILE A C 1
ATOM 861 O O . ILE A 1 102 ? -8.460 5.642 7.227 1.00 97.31 102 ILE A O 1
ATOM 865 N N . HIS A 1 103 ? -6.907 6.590 5.912 1.00 96.50 103 HIS A N 1
ATOM 866 C CA . HIS A 1 103 ? -6.684 7.738 6.790 1.00 96.50 103 HIS A CA 1
ATOM 867 C C . HIS A 1 103 ? -7.934 8.606 6.945 1.00 96.50 103 HIS A C 1
ATOM 869 O O . HIS A 1 103 ? -8.267 8.988 8.067 1.00 96.50 103 HIS A O 1
ATOM 875 N N . GLU A 1 104 ? -8.634 8.881 5.845 1.00 97.19 104 GLU A N 1
ATOM 876 C CA . GLU A 1 104 ? -9.890 9.627 5.854 1.00 97.19 104 GLU A CA 1
ATOM 877 C C . GLU A 1 104 ? -10.935 8.919 6.724 1.00 97.19 104 GLU A C 1
ATOM 879 O O . GLU A 1 104 ? -11.444 9.504 7.679 1.00 97.19 104 GLU A O 1
ATOM 884 N N . GLU A 1 105 ? -11.181 7.628 6.494 1.00 96.94 105 GLU A N 1
ATOM 885 C CA . GLU A 1 105 ? -12.144 6.867 7.294 1.00 96.94 105 GLU A CA 1
ATOM 886 C C . GLU A 1 105 ? -11.749 6.757 8.767 1.00 96.94 105 GLU A C 1
ATOM 888 O O . GLU A 1 105 ? -12.601 6.927 9.640 1.00 96.94 105 GLU A O 1
ATOM 893 N N . ALA A 1 106 ? -10.470 6.512 9.062 1.00 94.62 106 ALA A N 1
ATOM 894 C CA . ALA A 1 106 ? -9.973 6.433 10.431 1.00 94.62 106 ALA A CA 1
ATOM 895 C C . ALA A 1 106 ? -10.165 7.759 11.184 1.00 94.62 106 ALA A C 1
ATOM 897 O O . ALA A 1 106 ? -10.470 7.737 12.374 1.00 94.62 106 ALA A O 1
ATOM 898 N N . SER A 1 107 ? -10.060 8.905 10.496 1.00 94.62 107 SER A N 1
ATOM 899 C CA . SER A 1 107 ? -10.285 10.232 11.090 1.00 94.62 107 SER A CA 1
ATOM 900 C C . SER A 1 107 ? -11.730 10.465 11.555 1.00 94.62 107 SER A C 1
ATOM 902 O O . SER A 1 107 ? -11.984 11.344 12.376 1.00 94.62 107 SER A O 1
ATOM 904 N N . HIS A 1 108 ? -12.674 9.661 11.060 1.00 93.81 108 HIS A N 1
ATOM 905 C CA . HIS A 1 108 ? -14.088 9.715 11.428 1.00 93.81 108 HIS A CA 1
ATOM 906 C C . HIS A 1 108 ? -14.480 8.687 12.500 1.00 93.81 108 HIS A C 1
ATOM 908 O O . HIS A 1 108 ? -15.642 8.641 12.919 1.00 93.81 108 HIS A O 1
ATOM 914 N N . VAL A 1 109 ? -13.541 7.852 12.955 1.00 89.62 109 VAL A N 1
ATOM 915 C CA . VAL A 1 109 ? -13.771 6.881 14.026 1.00 89.62 109 VAL A CA 1
ATOM 916 C C . VAL A 1 109 ? -13.373 7.508 15.364 1.00 89.62 109 VAL A C 1
ATOM 918 O O . VAL A 1 109 ? -12.196 7.561 15.704 1.00 89.62 109 VAL A O 1
ATOM 921 N N . ASN A 1 110 ? -14.379 7.980 16.109 1.00 65.50 110 ASN A N 1
ATOM 922 C CA . ASN A 1 110 ? -14.236 8.447 17.496 1.00 65.50 110 ASN A CA 1
ATOM 923 C C . ASN A 1 110 ? -13.892 7.307 18.466 1.00 65.50 110 ASN A C 1
ATOM 925 O O . ASN A 1 110 ? -14.430 6.184 18.284 1.00 65.50 110 ASN A O 1
#

Nearest PDB structures (foldseek):
  6zhi-assembly4_C  TM=4.803E-01  e=1.804E+00  Plasmodium falciparum 3D7
  3a98-assembly2_C  TM=4.007E-01  e=3.011E+00  Homo sapiens
  2odm-assembly1_B  TM=3.553E-01  e=3.373E+00  Staphylococcus aureus subsp. aureus MW2
  3rgu-assembly4_D  TM=5.094E-01  e=8.382E+00  Streptococcus parasanguinis